Protein AF-A0A820N8J1-F1 (afdb_monomer_lite)

Organism: NCBI:txid433720

Structure (mmCIF, N/CA/C/O backbone):
data_AF-A0A820N8J1-F1
#
_entry.id   AF-A0A820N8J1-F1
#
loop_
_atom_site.group_PDB
_atom_site.id
_atom_site.type_symbol
_atom_site.label_atom_id
_atom_site.label_alt_id
_atom_site.label_comp_id
_atom_site.label_asym_id
_atom_site.label_entity_id
_atom_site.label_seq_id
_atom_site.pdbx_PDB_ins_code
_atom_site.Cartn_x
_atom_site.Cartn_y
_atom_site.Cartn_z
_atom_site.occupancy
_atom_site.B_iso_or_equiv
_atom_site.auth_seq_id
_atom_site.auth_comp_id
_atom_site.auth_asym_id
_atom_site.auth_atom_id
_atom_site.pdbx_PDB_model_num
ATOM 1 N N . LEU A 1 1 ? -14.768 -12.131 23.084 1.00 76.06 1 LEU A N 1
ATOM 2 C CA . LEU A 1 1 ? -14.788 -11.395 21.802 1.00 76.06 1 LEU A CA 1
ATOM 3 C C . LEU A 1 1 ? -15.793 -12.086 20.910 1.00 76.06 1 LEU A C 1
ATOM 5 O O . LEU A 1 1 ? -15.565 -13.239 20.571 1.00 76.06 1 LEU A O 1
ATOM 9 N N . ASP A 1 2 ? -16.885 -11.413 20.562 1.00 88.38 2 ASP A N 1
ATOM 10 C CA . ASP A 1 2 ? -18.020 -12.040 19.866 1.00 88.38 2 ASP A CA 1
ATOM 11 C C . ASP A 1 2 ? -17.979 -11.812 18.348 1.00 88.38 2 ASP A C 1
ATOM 13 O O . ASP A 1 2 ? -18.996 -11.608 17.685 1.00 88.38 2 ASP A O 1
ATOM 17 N N . PHE A 1 3 ? -16.781 -11.863 17.760 1.00 92.81 3 PHE A N 1
ATOM 18 C CA . PHE A 1 3 ? -16.625 -11.745 16.314 1.00 92.81 3 PHE A CA 1
ATOM 19 C C . PHE A 1 3 ? -16.881 -13.085 15.625 1.00 92.81 3 PHE A C 1
ATOM 21 O O . PHE A 1 3 ? -16.198 -14.078 15.878 1.00 92.81 3 PHE A O 1
ATOM 28 N N . ARG A 1 4 ? -17.833 -13.107 14.683 1.00 93.50 4 ARG A N 1
ATOM 29 C CA . ARG A 1 4 ? -18.201 -14.319 13.923 1.00 93.50 4 ARG A CA 1
ATOM 30 C C . ARG A 1 4 ? -17.025 -14.916 13.143 1.00 93.50 4 ARG A C 1
ATOM 32 O O . ARG A 1 4 ? -16.965 -16.135 12.995 1.00 93.50 4 ARG A O 1
ATOM 39 N N . ILE A 1 5 ? -16.089 -14.075 12.693 1.00 91.81 5 ILE A N 1
ATOM 40 C CA . ILE A 1 5 ? -14.907 -14.488 11.924 1.00 91.81 5 ILE A CA 1
ATOM 41 C C . ILE A 1 5 ? -13.987 -15.436 12.709 1.00 91.81 5 ILE A C 1
ATOM 43 O O . ILE A 1 5 ? -13.317 -16.264 12.105 1.00 91.81 5 ILE A O 1
ATOM 47 N N . LEU A 1 6 ? -14.013 -15.405 14.050 1.00 91.81 6 LEU A N 1
ATOM 48 C CA . LEU A 1 6 ? -13.187 -16.276 14.900 1.00 91.81 6 LEU A CA 1
ATOM 49 C C . LEU A 1 6 ? -13.392 -17.769 14.622 1.00 91.81 6 LEU A C 1
ATOM 51 O O . LEU A 1 6 ? -12.467 -18.555 14.802 1.00 91.81 6 LEU A O 1
ATOM 55 N N . ARG A 1 7 ? -14.581 -18.157 14.147 1.00 92.50 7 ARG A N 1
ATOM 56 C CA . ARG A 1 7 ? -14.901 -19.544 13.776 1.00 92.50 7 ARG A CA 1
ATOM 57 C C . ARG A 1 7 ? -14.113 -20.037 12.557 1.00 92.50 7 ARG A C 1
ATOM 59 O O . ARG A 1 7 ? -14.026 -21.240 12.353 1.00 92.50 7 ARG A O 1
ATOM 66 N N . TYR A 1 8 ? -13.552 -19.118 11.772 1.00 92.19 8 TYR A N 1
ATOM 67 C CA . TYR A 1 8 ? -12.846 -19.385 10.518 1.00 92.19 8 TYR A CA 1
ATOM 68 C C . TYR A 1 8 ? -11.356 -19.034 10.576 1.00 92.19 8 TYR A C 1
ATOM 70 O O . TYR A 1 8 ? -10.675 -19.149 9.563 1.00 92.19 8 TYR A O 1
ATOM 78 N N . LEU A 1 9 ? -10.838 -18.597 11.730 1.00 92.56 9 LEU A N 1
ATOM 79 C CA . LEU A 1 9 ? -9.450 -18.159 11.882 1.00 92.56 9 LEU A CA 1
ATOM 80 C C . LEU A 1 9 ? -8.653 -19.152 12.748 1.00 92.56 9 LEU A C 1
ATOM 82 O O . LEU A 1 9 ? -8.697 -19.059 13.981 1.00 92.56 9 LEU A O 1
ATOM 86 N N . PRO A 1 10 ? -7.887 -20.088 12.156 1.00 92.06 10 PRO A N 1
ATOM 87 C CA . PRO A 1 10 ? -7.044 -21.027 12.899 1.00 92.06 10 PRO A CA 1
ATOM 88 C C . PRO A 1 10 ? -5.966 -20.317 13.720 1.00 92.06 10 PRO A C 1
ATOM 90 O O . PRO A 1 10 ? -5.503 -19.241 13.340 1.00 92.06 10 PRO A O 1
ATOM 93 N N . TYR A 1 11 ? -5.560 -20.903 14.850 1.00 90.81 11 TYR A N 1
ATOM 94 C CA . TYR A 1 11 ? -4.403 -20.413 15.615 1.00 90.81 11 TYR A CA 1
ATOM 95 C C . TYR A 1 11 ? -3.133 -20.469 14.754 1.00 90.81 11 TYR A C 1
ATOM 97 O O . TYR A 1 11 ? -3.004 -21.355 13.914 1.00 90.81 11 TYR A O 1
ATOM 105 N N . GLY A 1 12 ? -2.221 -19.507 14.939 1.00 87.44 12 GLY A N 1
ATOM 106 C CA . GLY A 1 12 ? -0.985 -19.406 14.148 1.00 87.44 12 GLY A CA 1
ATOM 107 C C . GLY A 1 12 ? -1.179 -18.992 12.683 1.00 87.44 12 GLY A C 1
ATOM 108 O O . GLY A 1 12 ? -0.223 -19.012 11.920 1.00 87.44 12 GLY A O 1
ATOM 109 N N . SER A 1 13 ? -2.396 -18.625 12.270 1.00 90.56 13 SER A N 1
ATOM 110 C CA . SER A 1 13 ? -2.669 -18.136 10.916 1.00 90.56 13 SER A CA 1
ATOM 111 C C . SER A 1 13 ? -2.424 -16.634 10.809 1.00 90.56 13 SER A C 1
ATOM 113 O O . SER A 1 13 ? -2.986 -15.877 11.602 1.00 90.56 13 SER A O 1
ATOM 115 N N . TYR A 1 14 ? -1.716 -16.200 9.762 1.00 87.31 14 TYR A N 1
ATOM 116 C CA . TYR A 1 14 ? -1.533 -14.783 9.415 1.00 87.31 14 TYR A CA 1
ATOM 117 C C . TYR A 1 14 ? -2.865 -14.015 9.374 1.00 87.31 14 TYR A C 1
ATOM 119 O O . TYR A 1 14 ? -2.995 -12.937 9.947 1.00 87.31 14 TYR A O 1
ATOM 127 N N . ALA A 1 15 ? -3.921 -14.638 8.833 1.00 90.88 15 ALA A N 1
ATOM 128 C CA . ALA A 1 15 ? -5.259 -14.047 8.750 1.00 90.88 15 ALA A CA 1
ATOM 129 C C . ALA A 1 15 ? -5.866 -13.628 10.108 1.00 90.88 15 ALA A C 1
ATOM 131 O O . ALA A 1 15 ? -6.845 -12.880 10.132 1.00 90.88 15 ALA A O 1
ATOM 132 N N . ARG A 1 16 ? -5.322 -14.089 11.248 1.00 92.00 16 ARG A N 1
ATOM 133 C CA . ARG A 1 16 ? -5.795 -13.686 12.582 1.00 92.00 16 ARG A CA 1
ATOM 134 C C . ARG A 1 16 ? -5.567 -12.222 12.909 1.00 92.00 16 ARG A C 1
ATOM 136 O O . ARG A 1 16 ? -6.286 -11.719 13.771 1.00 92.00 16 ARG A O 1
ATOM 143 N N . LYS A 1 17 ? -4.661 -11.534 12.214 1.00 91.19 17 LYS A N 1
ATOM 144 C CA . LYS A 1 17 ? -4.485 -10.081 12.344 1.00 91.19 17 LYS A CA 1
ATOM 145 C C . LYS A 1 17 ? -5.793 -9.303 12.141 1.00 91.19 17 LYS A C 1
ATOM 147 O O . LYS A 1 17 ? -6.023 -8.317 12.833 1.00 91.19 17 LYS A O 1
ATOM 152 N N . ASN A 1 18 ? -6.720 -9.833 11.333 1.00 93.44 18 ASN A N 1
ATOM 153 C CA . ASN A 1 18 ? -8.053 -9.259 11.133 1.00 93.44 18 ASN A CA 1
ATOM 154 C C . ASN A 1 18 ? -8.850 -9.091 12.435 1.00 93.44 18 ASN A C 1
ATOM 156 O O . ASN A 1 18 ? -9.646 -8.165 12.569 1.00 93.44 18 ASN A O 1
ATOM 160 N N . LEU A 1 19 ? -8.620 -9.951 13.434 1.00 93.75 19 LEU A N 1
ATOM 161 C CA . LEU A 1 19 ? -9.202 -9.770 14.763 1.00 93.75 19 LEU A CA 1
ATOM 162 C C . LEU A 1 19 ? -8.697 -8.484 15.432 1.00 93.75 19 LEU A C 1
ATOM 164 O O . LEU A 1 19 ? -9.473 -7.803 16.098 1.00 93.75 19 LEU A O 1
ATOM 168 N N . GLY A 1 20 ? -7.416 -8.163 15.243 1.00 93.25 20 GLY A N 1
ATOM 169 C CA . GLY A 1 20 ? -6.789 -6.933 15.714 1.00 93.25 20 GLY A CA 1
ATOM 170 C C . GLY A 1 20 ? -7.449 -5.693 15.118 1.00 93.25 20 GLY A C 1
ATOM 171 O O . GLY A 1 20 ? -7.802 -4.788 15.871 1.00 93.25 20 GLY A O 1
ATOM 172 N N . TYR A 1 21 ? -7.728 -5.682 13.810 1.00 95.56 21 TYR A N 1
ATOM 173 C CA . TYR A 1 21 ? -8.467 -4.569 13.201 1.00 95.56 21 TYR A CA 1
ATOM 174 C C . TYR A 1 21 ? -9.871 -4.437 13.777 1.00 95.56 21 TYR A C 1
ATOM 176 O O . TYR A 1 21 ? -10.269 -3.348 14.171 1.00 95.56 21 TYR A O 1
ATOM 184 N N . LEU A 1 22 ? -10.621 -5.539 13.873 1.00 95.56 22 LEU A N 1
ATOM 185 C CA . LEU A 1 22 ? -11.989 -5.504 14.395 1.00 95.56 22 LEU A CA 1
ATOM 186 C C . LEU A 1 22 ? -12.035 -4.996 15.840 1.00 95.56 22 LEU A C 1
ATOM 188 O O . LEU A 1 22 ? -12.924 -4.224 16.195 1.00 95.56 22 LEU A O 1
ATOM 192 N N . LEU A 1 23 ? -11.059 -5.391 16.658 1.00 95.62 23 LEU A N 1
ATOM 193 C CA . LEU A 1 23 ? -10.866 -4.867 18.006 1.00 95.62 23 LEU A CA 1
ATOM 194 C C . LEU A 1 23 ? -10.570 -3.366 18.002 1.00 95.62 23 LEU A C 1
ATOM 196 O O . LEU A 1 23 ? -11.224 -2.623 18.729 1.00 95.62 23 LEU A O 1
ATOM 200 N N . ALA A 1 24 ? -9.621 -2.915 17.180 1.00 96.62 24 ALA A N 1
ATOM 201 C CA . ALA A 1 24 ? -9.269 -1.503 17.068 1.00 96.62 24 ALA A CA 1
ATOM 202 C C . ALA A 1 24 ? -10.479 -0.659 16.632 1.00 96.62 24 ALA A C 1
ATOM 204 O O . ALA A 1 24 ? -10.787 0.356 17.257 1.00 96.62 24 ALA A O 1
ATOM 205 N N . ILE A 1 25 ? -11.219 -1.127 15.624 1.00 96.81 25 ILE A N 1
ATOM 206 C CA . ILE A 1 25 ? -12.452 -0.504 15.129 1.00 96.81 25 ILE A CA 1
ATOM 207 C C . ILE A 1 25 ? -13.511 -0.450 16.235 1.00 96.81 25 ILE A C 1
ATOM 209 O O . ILE A 1 25 ? -14.105 0.603 16.456 1.00 96.81 25 ILE A O 1
ATOM 213 N N . GLN A 1 26 ? -13.726 -1.548 16.970 1.00 96.06 26 GLN A N 1
ATOM 214 C CA . GLN A 1 26 ? -14.669 -1.583 18.093 1.00 96.06 26 GLN A CA 1
ATOM 215 C C . GLN A 1 26 ? -14.283 -0.587 19.201 1.00 96.06 26 GLN A C 1
ATOM 217 O O . GLN A 1 26 ? -15.162 -0.006 19.836 1.00 96.06 26 GLN A O 1
ATOM 222 N N . CYS A 1 27 ? -12.986 -0.360 19.411 1.00 97.12 27 CYS A N 1
ATOM 223 C CA . CYS A 1 27 ? -12.459 0.636 20.346 1.00 97.12 27 CYS A CA 1
ATOM 224 C C . CYS A 1 27 ? -12.467 2.076 19.794 1.00 97.12 27 CYS A C 1
ATOM 226 O O . CYS A 1 27 ? -12.003 2.985 20.479 1.00 97.12 27 CYS A O 1
ATOM 228 N N . GLY A 1 28 ? -12.993 2.306 18.587 1.00 98.00 28 GLY A N 1
ATOM 229 C CA . GLY A 1 28 ? -13.143 3.638 17.999 1.00 98.00 28 GLY A CA 1
ATOM 230 C C . GLY A 1 28 ? -11.928 4.146 17.221 1.00 98.00 28 GLY A C 1
ATOM 231 O O . GLY A 1 28 ? -11.836 5.353 16.983 1.00 98.00 28 GLY A O 1
ATOM 232 N N . ALA A 1 29 ? -11.005 3.265 16.812 1.00 98.12 29 ALA A N 1
ATOM 233 C CA . ALA A 1 29 ? -9.855 3.648 15.995 1.00 98.12 29 ALA A CA 1
ATOM 234 C C . ALA A 1 29 ? -10.290 4.452 14.757 1.00 98.12 29 ALA A C 1
ATOM 236 O O . ALA A 1 29 ? -11.244 4.093 14.071 1.00 98.12 29 ALA A O 1
ATOM 237 N N . GLN A 1 30 ? -9.581 5.547 14.484 1.00 97.81 30 GLN A N 1
ATOM 238 C CA . GLN A 1 30 ? -9.769 6.373 13.282 1.00 97.81 30 GLN A CA 1
ATOM 239 C C . GLN A 1 30 ? -8.657 6.159 12.252 1.00 97.81 30 GLN A C 1
ATOM 241 O O . GLN A 1 30 ? -8.794 6.534 11.090 1.00 97.81 30 GLN A O 1
ATOM 246 N N . ILE A 1 31 ? -7.549 5.574 12.702 1.00 97.00 31 ILE A N 1
ATOM 247 C CA . ILE A 1 31 ? -6.370 5.252 11.914 1.00 97.00 31 ILE A CA 1
ATOM 248 C C . ILE A 1 31 ? -5.868 3.904 12.425 1.00 97.00 31 ILE A C 1
ATOM 250 O O . ILE A 1 31 ? -5.828 3.679 13.637 1.00 97.00 31 ILE A O 1
ATOM 254 N N . ILE A 1 32 ? -5.508 3.017 11.507 1.00 96.50 32 ILE A N 1
ATOM 255 C CA . ILE A 1 32 ? -4.803 1.771 11.795 1.00 96.50 32 ILE A CA 1
ATOM 256 C C . ILE A 1 32 ? -3.489 1.829 11.032 1.00 96.50 32 ILE A C 1
ATOM 258 O O . ILE A 1 32 ? -3.487 2.006 9.817 1.00 96.50 32 ILE A O 1
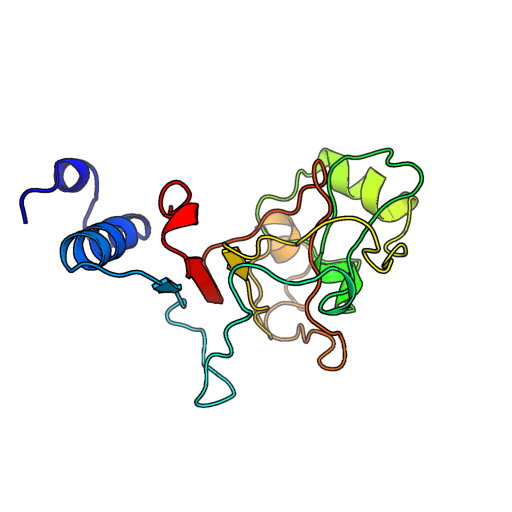ATOM 262 N N . PHE A 1 33 ? -2.384 1.702 11.756 1.00 94.12 33 PHE A N 1
ATOM 263 C CA . PHE A 1 33 ? -1.077 1.443 11.174 1.00 94.12 33 PHE A CA 1
ATOM 264 C C . PHE A 1 33 ? -0.731 -0.021 11.404 1.00 94.12 33 PHE A C 1
ATOM 266 O O . PHE A 1 33 ? -0.880 -0.525 12.520 1.00 94.12 33 PHE A O 1
ATOM 273 N N . GLU A 1 34 ? -0.272 -0.683 10.353 1.00 91.69 34 GLU A N 1
ATOM 274 C CA . GLU A 1 34 ? 0.186 -2.059 10.403 1.00 91.69 34 GLU A CA 1
ATOM 275 C C . GLU A 1 34 ? 1.639 -2.165 9.966 1.00 91.69 34 GLU A C 1
ATOM 277 O O . GLU A 1 34 ? 2.063 -1.576 8.972 1.00 91.69 34 GLU A O 1
ATOM 282 N N . SER A 1 35 ? 2.378 -2.965 10.725 1.00 87.94 35 SER A N 1
ATOM 283 C CA . SER A 1 35 ? 3.750 -3.361 10.457 1.00 87.94 35 SER A CA 1
ATOM 284 C C . SER A 1 35 ? 3.840 -4.876 10.573 1.00 87.94 35 SER A C 1
ATOM 286 O O . SER A 1 35 ? 3.091 -5.472 11.353 1.00 87.94 35 SER A O 1
ATOM 288 N N . ASP A 1 36 ? 4.756 -5.479 9.822 1.00 82.25 36 ASP A N 1
ATOM 289 C CA . ASP A 1 36 ? 5.126 -6.882 10.010 1.00 82.25 36 ASP A CA 1
ATOM 290 C C . ASP A 1 36 ? 6.144 -7.022 11.154 1.00 82.25 36 ASP A C 1
ATOM 292 O O . ASP A 1 36 ? 6.680 -6.016 11.641 1.00 82.25 36 ASP A O 1
ATOM 296 N N . ASP A 1 37 ? 6.369 -8.249 11.624 1.00 75.19 37 ASP A N 1
ATOM 297 C CA . ASP A 1 37 ? 7.209 -8.536 12.797 1.00 75.19 37 ASP A CA 1
ATOM 298 C C . ASP A 1 37 ? 8.721 -8.395 12.545 1.00 75.19 37 ASP A C 1
ATOM 300 O O . ASP A 1 37 ? 9.491 -8.228 13.496 1.00 75.19 37 ASP A O 1
ATOM 304 N N . ASP A 1 38 ? 9.136 -8.393 11.279 1.00 79.38 38 ASP A N 1
ATOM 305 C CA . ASP A 1 38 ? 10.513 -8.193 10.824 1.00 79.38 38 ASP A CA 1
ATOM 306 C C . ASP A 1 38 ? 10.801 -6.768 10.318 1.00 79.38 38 ASP A C 1
ATOM 308 O O . ASP A 1 38 ? 11.957 -6.419 10.049 1.00 79.38 38 ASP A O 1
ATOM 312 N N . ASN A 1 39 ? 9.786 -5.901 10.257 1.00 82.12 39 ASN A N 1
ATOM 313 C CA . ASN A 1 39 ? 9.980 -4.489 9.959 1.00 82.12 39 ASN A CA 1
ATOM 314 C C . ASN A 1 39 ? 10.441 -3.724 11.198 1.00 82.12 39 ASN A C 1
ATOM 316 O O . ASN A 1 39 ? 9.803 -3.723 12.251 1.00 82.12 39 ASN A O 1
ATOM 320 N N . LEU A 1 40 ? 11.523 -2.972 11.030 1.00 84.19 40 LEU A N 1
ATOM 321 C CA . LEU A 1 40 ? 11.976 -1.991 12.004 1.00 84.19 40 LEU A CA 1
ATOM 322 C C . LEU A 1 40 ? 11.763 -0.599 11.429 1.00 84.19 40 LEU A C 1
ATOM 324 O O . LEU A 1 40 ? 12.180 -0.315 10.304 1.00 84.19 40 LEU A O 1
ATOM 328 N N . LEU A 1 41 ? 11.131 0.275 12.212 1.00 84.62 41 LEU A N 1
ATOM 329 C CA . LEU A 1 41 ? 11.092 1.687 11.870 1.00 84.62 41 LEU A CA 1
ATOM 330 C C . LEU A 1 41 ? 12.513 2.241 11.954 1.00 84.62 41 LEU A C 1
ATOM 332 O O . LEU A 1 41 ? 13.212 2.064 12.952 1.00 84.62 41 LEU A O 1
ATOM 336 N N . GLU A 1 42 ? 12.938 2.921 10.900 1.00 80.25 42 GLU A N 1
ATOM 337 C CA . GLU A 1 42 ? 14.233 3.593 10.896 1.00 80.25 42 GLU A CA 1
ATOM 338 C C . GLU A 1 42 ? 14.229 4.851 11.777 1.00 80.25 42 GLU A C 1
ATOM 340 O O . GLU A 1 42 ? 15.249 5.232 12.351 1.00 80.25 42 GLU A O 1
ATOM 345 N N . THR A 1 43 ? 13.062 5.477 11.909 1.00 81.56 43 THR A N 1
ATOM 346 C CA . THR A 1 43 ? 12.804 6.635 12.763 1.00 81.56 43 THR A CA 1
ATOM 347 C C . THR A 1 43 ? 11.806 6.261 13.857 1.00 81.56 43 THR A C 1
ATOM 349 O O . THR A 1 43 ? 11.036 5.318 13.722 1.00 81.56 43 THR A O 1
ATOM 352 N N . ASN A 1 44 ? 11.755 7.027 14.948 1.00 81.31 44 ASN A N 1
ATOM 353 C CA . ASN A 1 44 ? 10.745 6.815 15.997 1.00 81.31 44 ASN A CA 1
ATOM 354 C C . ASN A 1 44 ? 9.369 7.415 15.647 1.00 81.31 44 ASN A C 1
ATOM 356 O O . ASN A 1 44 ? 8.482 7.440 16.497 1.00 81.31 44 ASN A O 1
ATOM 360 N N . ASP A 1 45 ? 9.198 7.897 14.414 1.00 83.00 45 ASP A N 1
ATOM 361 C CA . ASP A 1 45 ? 8.027 8.643 13.973 1.00 83.00 45 ASP A CA 1
ATOM 362 C C . ASP A 1 45 ? 7.422 8.003 12.727 1.00 83.00 45 ASP A C 1
ATOM 364 O O . ASP A 1 45 ? 8.117 7.751 11.741 1.00 83.00 45 ASP A O 1
ATOM 368 N N . ILE A 1 46 ? 6.105 7.814 12.756 1.00 84.94 46 ILE A N 1
ATOM 369 C CA . ILE A 1 46 ? 5.310 7.488 11.575 1.00 84.94 46 ILE A CA 1
ATOM 370 C C . ILE A 1 46 ? 4.748 8.806 11.065 1.00 84.94 46 ILE A C 1
ATOM 372 O O . ILE A 1 46 ? 3.871 9.409 11.689 1.00 84.94 46 ILE A O 1
ATOM 376 N N . TYR A 1 47 ? 5.272 9.275 9.937 1.00 86.75 47 TYR A N 1
ATOM 377 C CA . TYR A 1 47 ? 4.692 10.429 9.270 1.00 86.75 47 TYR A CA 1
ATOM 378 C C . TYR A 1 47 ? 3.295 10.061 8.743 1.00 86.75 47 TYR A C 1
ATOM 380 O O . TYR A 1 47 ? 3.026 8.918 8.381 1.0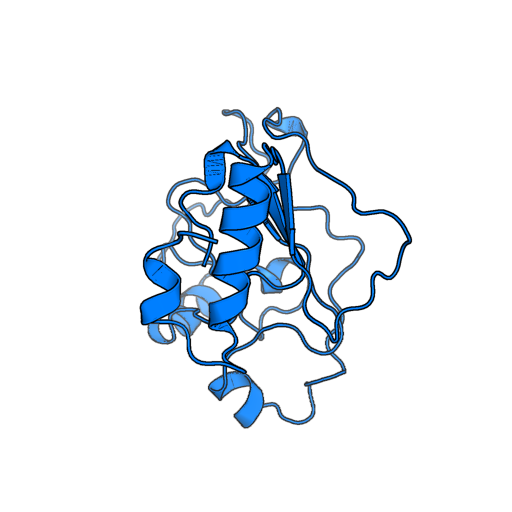0 86.75 47 TYR A O 1
ATOM 388 N N . LEU A 1 48 ? 2.364 11.005 8.732 1.00 91.94 48 LEU A N 1
ATOM 389 C CA . LEU A 1 48 ? 1.011 10.777 8.231 1.00 91.94 48 LEU A CA 1
ATOM 390 C C . LEU A 1 48 ? 0.680 11.904 7.267 1.00 91.94 48 LEU A C 1
ATOM 392 O O . LEU A 1 48 ? 0.634 13.070 7.670 1.00 91.94 48 LEU A O 1
ATOM 396 N N . LEU A 1 49 ? 0.433 11.572 6.000 1.00 92.12 49 LEU A N 1
ATOM 397 C CA . LEU A 1 49 ? -0.090 12.565 5.069 1.00 92.12 49 LEU A CA 1
ATOM 398 C C . LEU A 1 49 ? -1.536 12.908 5.460 1.00 92.12 49 LEU A C 1
ATOM 400 O O . LEU A 1 49 ? -2.284 12.021 5.882 1.00 92.12 49 LEU A O 1
ATOM 404 N N . PRO A 1 50 ? -1.977 14.167 5.294 1.00 93.06 50 PRO A N 1
ATOM 405 C CA . PRO A 1 50 ? -3.377 14.524 5.476 1.00 93.06 50 PRO A CA 1
ATOM 406 C C . PRO A 1 50 ? -4.303 13.645 4.628 1.00 93.06 50 PRO A C 1
ATOM 408 O O . PRO A 1 50 ? -4.022 13.367 3.466 1.00 93.06 50 PRO A O 1
ATOM 411 N N . LYS A 1 51 ? -5.462 13.266 5.179 1.00 93.19 51 LYS A N 1
ATOM 412 C CA . LYS A 1 51 ? -6.440 12.420 4.472 1.00 93.19 51 LYS A CA 1
ATOM 413 C C . LYS A 1 51 ? -6.954 13.019 3.155 1.00 93.19 51 LYS A C 1
ATOM 415 O O . LYS A 1 51 ? -7.352 12.281 2.259 1.00 93.19 51 LYS A O 1
ATOM 420 N N . VAL A 1 52 ? -6.966 14.350 3.055 1.00 93.31 52 VAL A N 1
ATOM 421 C CA . VAL A 1 52 ? -7.280 15.100 1.836 1.00 93.31 52 VAL A CA 1
ATOM 422 C C . VAL A 1 52 ? -6.142 16.078 1.590 1.00 93.31 52 VAL A C 1
ATOM 424 O O . VAL A 1 52 ? -5.869 16.930 2.436 1.00 93.31 52 VAL A O 1
ATOM 427 N N . LEU A 1 53 ? -5.504 15.955 0.432 1.00 90.50 53 LEU A N 1
ATOM 428 C CA . LEU A 1 53 ? -4.430 16.828 -0.017 1.00 90.50 53 LEU A CA 1
ATOM 429 C C . LEU A 1 53 ? -4.889 17.693 -1.189 1.00 90.50 53 LEU A C 1
ATOM 431 O O . LEU A 1 53 ? -5.655 17.253 -2.050 1.00 90.50 53 LEU A O 1
ATOM 435 N N . GLN A 1 54 ? -4.398 18.925 -1.223 1.00 88.12 54 GLN A N 1
ATOM 436 C CA . GLN A 1 54 ? -4.522 19.828 -2.359 1.00 88.12 54 GLN A CA 1
ATOM 437 C C . GLN A 1 54 ? -3.645 19.343 -3.526 1.00 88.12 54 GLN A C 1
ATOM 439 O O . GLN A 1 54 ? -2.637 18.670 -3.279 1.00 88.12 54 GLN A O 1
ATOM 444 N N . PRO A 1 55 ? -4.010 19.663 -4.781 1.00 77.56 55 PRO A N 1
ATOM 445 C CA . PRO A 1 55 ? -3.310 19.177 -5.973 1.00 77.56 55 PRO A CA 1
ATOM 446 C C . PRO A 1 55 ? -1.787 19.401 -5.939 1.00 77.56 55 PRO A C 1
ATOM 448 O O . PRO A 1 55 ? -1.018 18.531 -6.338 1.00 77.56 55 PRO A O 1
ATOM 451 N N . GLU A 1 56 ? -1.337 20.524 -5.382 1.00 79.38 56 GLU A N 1
ATOM 452 C CA . GLU A 1 56 ? 0.072 20.930 -5.363 1.00 79.38 56 GLU A CA 1
ATOM 453 C C . GLU A 1 56 ? 0.900 20.236 -4.268 1.00 79.38 56 GLU A C 1
ATOM 455 O O . GLU A 1 56 ? 2.120 20.385 -4.235 1.00 79.38 56 GLU A O 1
ATOM 460 N N . GLN A 1 57 ? 0.260 19.500 -3.351 1.00 83.69 57 GLN A N 1
ATOM 461 C CA . GLN A 1 57 ? 0.934 18.900 -2.194 1.00 83.69 57 GLN A CA 1
ATOM 462 C C . GLN A 1 57 ? 1.585 17.547 -2.494 1.00 83.69 57 GLN A C 1
ATOM 464 O O . GLN A 1 57 ? 2.450 17.127 -1.728 1.00 83.69 57 GLN A O 1
ATOM 469 N N . LEU A 1 58 ? 1.183 16.861 -3.570 1.00 83.38 58 LEU A N 1
ATOM 470 C CA . LEU A 1 58 ? 1.753 15.568 -3.954 1.00 83.38 58 LEU A CA 1
ATOM 471 C C . LEU A 1 58 ? 1.889 15.425 -5.471 1.00 83.38 58 LEU A C 1
ATOM 473 O O . LEU A 1 58 ? 0.928 15.684 -6.201 1.00 83.38 58 LEU A O 1
ATOM 477 N N . PRO A 1 59 ? 3.036 14.929 -5.964 1.00 79.38 59 PRO A N 1
ATOM 478 C CA . PRO A 1 59 ? 3.131 14.465 -7.336 1.00 79.38 59 PRO A CA 1
ATOM 479 C C . PRO A 1 59 ? 2.263 13.215 -7.548 1.00 79.38 59 PRO A C 1
ATOM 481 O O . PRO A 1 59 ? 2.040 12.407 -6.643 1.00 79.38 59 PRO A O 1
ATOM 484 N N . TRP A 1 60 ? 1.771 13.061 -8.771 1.00 73.31 60 TRP A N 1
ATOM 485 C CA . TRP A 1 60 ? 1.020 11.903 -9.245 1.00 73.31 60 TRP A CA 1
ATOM 486 C C . TRP A 1 60 ? 1.862 11.105 -10.225 1.00 73.31 60 TRP A C 1
ATOM 488 O O . TRP A 1 60 ? 2.693 11.681 -10.923 1.00 73.31 60 TRP A O 1
ATOM 498 N N . ILE A 1 61 ? 1.603 9.808 -10.364 1.00 69.69 61 ILE A N 1
ATOM 499 C CA . ILE A 1 61 ? 1.926 9.130 -11.623 1.00 69.69 61 ILE A CA 1
ATOM 500 C C . ILE A 1 61 ? 0.669 9.111 -12.481 1.00 69.69 61 ILE A C 1
ATOM 502 O O . ILE A 1 61 ? -0.352 8.559 -12.080 1.00 69.69 61 ILE A O 1
ATOM 506 N N . ALA A 1 62 ? 0.767 9.742 -13.650 1.00 58.97 62 ALA A N 1
ATOM 507 C CA . ALA A 1 62 ? -0.326 9.906 -14.596 1.00 58.97 62 ALA A CA 1
ATOM 508 C C . ALA A 1 62 ? 0.173 9.642 -16.014 1.00 58.97 62 ALA A C 1
ATOM 510 O O . ALA A 1 62 ? 1.078 10.317 -16.520 1.00 58.97 62 ALA A O 1
ATOM 511 N N . PHE A 1 63 ? -0.413 8.660 -16.679 1.00 59.72 63 PHE A N 1
ATOM 512 C CA . PHE A 1 63 ? 0.027 8.216 -17.996 1.00 59.72 63 PHE A CA 1
ATOM 513 C C . PHE A 1 63 ? -0.743 8.944 -19.096 1.00 59.72 63 PHE A C 1
ATOM 515 O O . PHE A 1 63 ? -1.959 9.082 -19.048 1.00 59.72 63 PHE A O 1
ATOM 522 N N . HIS A 1 64 ? -0.043 9.385 -20.145 1.00 51.25 64 HIS A N 1
ATOM 523 C CA . HIS A 1 64 ? -0.702 10.082 -21.256 1.00 51.25 64 HIS A CA 1
ATOM 524 C C . HIS A 1 64 ? -1.508 9.128 -22.157 1.00 51.25 64 HIS A C 1
ATOM 526 O O . HIS A 1 64 ? -2.520 9.527 -22.730 1.00 51.25 64 HIS A O 1
ATOM 532 N N . ARG A 1 65 ? -1.047 7.876 -22.298 1.00 57.19 65 ARG A N 1
ATOM 533 C CA . ARG A 1 65 ? -1.715 6.778 -23.012 1.00 57.19 65 ARG A CA 1
ATOM 534 C C . ARG A 1 65 ? -1.282 5.458 -22.382 1.00 57.19 65 ARG A C 1
ATOM 536 O O . ARG A 1 65 ? -0.172 5.008 -22.636 1.00 57.19 65 ARG A O 1
ATOM 543 N N . GLN A 1 66 ? -2.135 4.872 -21.557 1.00 60.28 66 GLN A N 1
ATOM 544 C CA . GLN A 1 66 ? -1.876 3.565 -20.959 1.00 60.28 66 GLN A CA 1
ATOM 545 C C . GLN A 1 66 ? -2.200 2.448 -21.949 1.00 60.28 66 GLN A C 1
ATOM 547 O O . GLN A 1 66 ? -3.300 2.434 -22.503 1.00 60.28 66 GLN A O 1
ATOM 552 N N . ARG A 1 67 ? -1.287 1.488 -22.143 1.00 70.12 67 ARG A N 1
ATOM 553 C CA . ARG A 1 67 ? -1.666 0.156 -22.650 1.00 70.12 67 ARG A CA 1
ATOM 554 C C . ARG A 1 67 ? -2.200 -0.742 -21.537 1.00 70.12 67 ARG A C 1
ATOM 556 O O . ARG A 1 67 ? -2.991 -1.636 -21.817 1.00 70.12 67 ARG A O 1
ATOM 563 N N . SER A 1 68 ? -1.787 -0.471 -20.298 1.00 80.19 68 SER A N 1
ATOM 564 C CA . SER A 1 68 ? -2.199 -1.182 -19.091 1.00 80.19 68 SER A CA 1
ATOM 565 C C . SER A 1 68 ? -2.713 -0.210 -18.032 1.00 80.19 68 SER A C 1
ATOM 567 O O . SER A 1 68 ? -2.061 0.808 -17.793 1.00 80.19 68 SER A O 1
ATOM 569 N N . PRO A 1 69 ? -3.825 -0.520 -17.342 1.00 82.81 69 PRO A N 1
ATOM 570 C CA . PRO A 1 69 ? -4.247 0.262 -16.188 1.00 82.81 69 PRO A CA 1
ATOM 571 C C . PRO A 1 69 ? -3.359 -0.011 -14.959 1.00 82.81 69 PRO A C 1
ATOM 573 O O . PRO A 1 69 ? -3.543 0.621 -13.921 1.00 82.81 69 PRO A O 1
ATOM 576 N N . PHE A 1 70 ? -2.415 -0.958 -15.039 1.00 86.44 70 PHE A N 1
ATOM 577 C CA . PHE A 1 70 ? -1.509 -1.291 -13.949 1.00 86.44 70 PHE A CA 1
ATOM 578 C C . PHE A 1 70 ? -0.195 -0.517 -14.023 1.00 86.44 70 PHE A C 1
ATOM 580 O O . PHE A 1 70 ? 0.374 -0.292 -15.088 1.00 86.44 70 PHE A O 1
ATOM 587 N N . ILE A 1 71 ? 0.325 -0.179 -12.848 1.00 85.00 71 ILE A N 1
ATOM 588 C CA . ILE A 1 71 ? 1.632 0.431 -12.651 1.00 85.00 71 ILE A CA 1
ATOM 589 C C . ILE A 1 71 ? 2.386 -0.311 -11.562 1.00 85.00 71 ILE A C 1
ATOM 591 O O . ILE A 1 71 ? 1.893 -0.473 -10.450 1.00 85.00 71 ILE A O 1
ATOM 595 N N . ASN A 1 72 ? 3.623 -0.699 -11.847 1.00 87.44 72 ASN A N 1
ATOM 596 C CA . ASN A 1 72 ? 4.549 -1.083 -10.792 1.00 87.44 72 ASN A CA 1
ATOM 597 C C . ASN A 1 72 ? 5.204 0.172 -10.187 1.00 87.44 72 ASN A C 1
ATOM 599 O O . ASN A 1 72 ? 6.107 0.796 -10.745 1.00 87.44 72 ASN A O 1
ATOM 603 N N . ILE A 1 73 ? 4.708 0.537 -9.010 1.00 88.06 73 ILE A N 1
ATOM 604 C CA . ILE A 1 73 ? 5.105 1.749 -8.303 1.00 88.06 73 ILE A CA 1
ATOM 605 C C . ILE A 1 73 ? 6.587 1.751 -7.888 1.00 88.06 73 ILE A C 1
ATOM 607 O O . ILE A 1 73 ? 7.189 2.818 -7.808 1.00 88.06 73 ILE A O 1
ATOM 611 N N . TYR A 1 74 ? 7.215 0.583 -7.699 1.00 89.94 74 TYR A N 1
ATOM 612 C CA . TYR A 1 74 ? 8.621 0.477 -7.281 1.00 89.94 74 TYR A CA 1
ATOM 613 C C . TYR A 1 74 ? 9.598 1.065 -8.304 1.00 89.94 74 TYR A C 1
ATOM 615 O O . TYR A 1 74 ? 10.665 1.551 -7.919 1.00 89.94 74 TYR A O 1
ATOM 623 N N . GLY A 1 75 ? 9.223 1.110 -9.588 1.00 87.44 75 GLY A N 1
ATOM 624 C CA . GLY A 1 75 ? 10.013 1.772 -10.625 1.00 87.44 75 GLY A CA 1
ATOM 625 C C . GLY A 1 75 ? 10.262 3.252 -10.343 1.00 87.44 75 GLY A C 1
ATOM 626 O O . GLY A 1 75 ? 11.368 3.737 -10.573 1.00 87.44 75 GLY A O 1
ATOM 627 N N . SER A 1 76 ? 9.282 3.949 -9.766 1.00 86.06 76 SER A N 1
ATOM 628 C CA . SER A 1 76 ? 9.418 5.361 -9.390 1.00 86.06 76 SER A CA 1
ATOM 629 C C . SER A 1 76 ? 10.314 5.586 -8.175 1.00 86.06 76 SER A C 1
ATOM 631 O O . SER A 1 76 ? 10.721 6.713 -7.943 1.00 86.06 76 SER A O 1
ATOM 633 N N . PHE A 1 77 ? 10.663 4.524 -7.448 1.00 89.62 77 PHE A N 1
ATOM 634 C CA . PHE A 1 77 ? 11.564 4.545 -6.294 1.00 89.62 77 PHE A CA 1
ATOM 635 C C . PHE A 1 77 ? 12.894 3.827 -6.592 1.00 89.62 77 PHE A C 1
ATOM 637 O O . PHE A 1 77 ? 13.531 3.267 -5.697 1.00 89.62 77 PHE A O 1
ATOM 644 N N . GLY A 1 78 ? 13.305 3.803 -7.865 1.00 89.69 78 GLY A N 1
ATOM 645 C CA . GLY A 1 78 ? 14.609 3.297 -8.304 1.00 89.69 78 GLY A CA 1
ATOM 646 C C . GLY A 1 78 ? 14.669 1.803 -8.640 1.00 89.69 78 GLY A C 1
ATOM 647 O O . GLY A 1 78 ? 15.734 1.319 -9.020 1.00 89.69 78 GLY A O 1
ATOM 648 N N . HIS A 1 79 ? 13.551 1.069 -8.559 1.00 89.69 79 HIS A N 1
ATOM 649 C CA . HIS A 1 79 ? 13.508 -0.388 -8.772 1.00 89.69 79 HIS A CA 1
ATOM 650 C C . HIS A 1 79 ? 12.540 -0.810 -9.888 1.00 89.69 79 HIS A C 1
ATOM 652 O O . HIS A 1 79 ? 11.540 -1.475 -9.629 1.00 89.69 79 HIS A O 1
ATOM 658 N N . PRO A 1 80 ? 12.832 -0.482 -11.161 1.00 84.88 80 PRO A N 1
ATOM 659 C CA . PRO A 1 80 ? 11.948 -0.788 -12.294 1.00 84.88 80 PRO A CA 1
ATOM 660 C C . PRO A 1 80 ? 11.793 -2.285 -12.594 1.00 84.88 80 PRO A C 1
ATOM 662 O O . PRO A 1 80 ? 10.839 -2.690 -13.251 1.00 84.88 80 PRO A O 1
ATOM 665 N N . ASN A 1 81 ? 12.729 -3.111 -12.124 1.00 84.44 81 ASN A N 1
ATOM 666 C CA . ASN A 1 81 ? 12.763 -4.552 -12.397 1.00 84.44 81 ASN A CA 1
ATOM 667 C C . ASN A 1 81 ? 12.153 -5.395 -11.266 1.00 84.44 81 ASN A C 1
ATOM 669 O O . ASN A 1 81 ? 12.220 -6.621 -11.312 1.00 84.44 81 ASN A O 1
ATOM 673 N N . ILE A 1 82 ? 11.602 -4.744 -10.243 1.00 88.50 82 ILE A N 1
ATOM 674 C CA . ILE A 1 82 ? 10.992 -5.364 -9.066 1.00 88.50 82 ILE A CA 1
ATOM 675 C C . ILE A 1 82 ? 9.557 -4.868 -8.994 1.00 88.50 82 ILE A C 1
ATOM 677 O O . ILE A 1 82 ? 9.333 -3.692 -9.253 1.00 88.50 82 ILE A O 1
ATOM 681 N N . TRP A 1 83 ? 8.602 -5.724 -8.638 1.00 90.25 83 TRP A N 1
ATOM 682 C CA . TRP A 1 83 ? 7.187 -5.360 -8.552 1.00 90.25 83 TRP A CA 1
ATOM 683 C C . TRP A 1 83 ? 6.553 -5.831 -7.239 1.00 90.25 83 TRP A C 1
ATOM 685 O O . TRP A 1 83 ? 6.995 -6.836 -6.673 1.00 90.25 83 TRP A O 1
ATOM 695 N N . PRO A 1 84 ? 5.517 -5.127 -6.747 1.00 91.56 84 PRO A N 1
ATOM 696 C CA . PRO A 1 84 ? 4.827 -5.509 -5.520 1.00 91.56 84 PRO A CA 1
ATOM 697 C C . PRO A 1 84 ? 4.123 -6.863 -5.671 1.00 91.56 84 PRO A C 1
ATOM 699 O O . PRO A 1 84 ? 3.638 -7.222 -6.749 1.00 91.56 84 PRO A O 1
ATOM 702 N N . ARG A 1 85 ? 4.027 -7.626 -4.577 1.00 92.50 85 ARG A N 1
ATOM 703 C CA . ARG A 1 85 ? 3.277 -8.889 -4.549 1.00 92.50 85 ARG A CA 1
ATOM 704 C C . ARG A 1 85 ? 1.840 -8.670 -5.037 1.00 92.50 85 ARG A C 1
ATOM 706 O O . ARG A 1 85 ? 1.161 -7.734 -4.630 1.00 92.50 85 ARG A O 1
ATOM 713 N N . GLY A 1 86 ? 1.369 -9.573 -5.897 1.00 91.25 86 GLY A N 1
ATOM 714 C CA . GLY A 1 86 ? 0.029 -9.496 -6.486 1.00 91.25 86 GLY A CA 1
ATOM 715 C C . GLY A 1 86 ? -0.041 -8.680 -7.778 1.00 91.25 86 GLY A C 1
ATOM 716 O O . GLY A 1 86 ? -1.132 -8.508 -8.317 1.00 91.25 86 GLY A O 1
ATOM 717 N N . PHE A 1 87 ? 1.097 -8.205 -8.299 1.00 91.25 87 PHE A N 1
ATOM 718 C CA . PHE A 1 87 ? 1.144 -7.585 -9.620 1.00 91.25 87 PHE A CA 1
ATOM 719 C C . PHE A 1 87 ? 0.705 -8.580 -10.704 1.00 91.25 87 PHE A C 1
ATOM 721 O O . PHE A 1 87 ? 1.194 -9.714 -10.707 1.00 91.25 87 PHE A O 1
ATOM 728 N N . PRO A 1 88 ? -0.199 -8.206 -11.630 1.00 90.38 88 PRO A N 1
ATOM 729 C CA . PRO A 1 88 ? -0.620 -9.123 -12.680 1.00 90.38 88 PRO A CA 1
ATOM 730 C C . PRO A 1 88 ? 0.555 -9.462 -13.598 1.00 90.38 88 PRO A C 1
ATOM 732 O O . PRO A 1 88 ? 1.129 -8.590 -14.249 1.00 90.38 88 PRO A O 1
ATOM 735 N N . ILE A 1 89 ? 0.911 -10.744 -13.663 1.00 86.38 89 ILE A N 1
ATOM 736 C CA . ILE A 1 89 ? 2.106 -11.192 -14.387 1.00 86.38 89 ILE A CA 1
ATOM 737 C C . ILE A 1 89 ? 2.042 -10.888 -15.889 1.00 86.38 89 ILE A C 1
ATOM 739 O O . ILE A 1 89 ? 3.054 -10.534 -16.493 1.00 86.38 89 ILE A O 1
ATOM 743 N N . ASP A 1 90 ? 0.841 -10.953 -16.468 1.00 87.00 90 ASP A N 1
ATOM 744 C CA . ASP A 1 90 ? 0.593 -10.644 -17.878 1.00 87.00 90 ASP A CA 1
ATOM 745 C C . ASP A 1 90 ? 0.782 -9.149 -18.186 1.00 87.00 90 ASP A C 1
ATOM 747 O O . ASP A 1 90 ? 1.069 -8.780 -19.324 1.00 87.00 90 ASP A O 1
ATOM 751 N N . GLU A 1 91 ? 0.702 -8.290 -17.165 1.00 85.25 91 GLU A N 1
ATOM 752 C CA . GLU A 1 91 ? 0.871 -6.842 -17.293 1.00 85.25 91 GLU A CA 1
ATOM 753 C C . GLU A 1 91 ? 2.328 -6.401 -17.142 1.00 85.25 91 GLU A C 1
ATOM 755 O O . GLU A 1 91 ? 2.680 -5.321 -17.610 1.00 85.25 91 GLU A O 1
ATOM 760 N N . ILE A 1 92 ? 3.209 -7.229 -16.561 1.00 79.81 92 ILE A N 1
ATOM 761 C CA . ILE A 1 92 ? 4.627 -6.878 -16.342 1.00 79.81 92 ILE A CA 1
ATOM 762 C C . ILE A 1 92 ? 5.284 -6.414 -17.645 1.00 79.81 92 ILE A C 1
ATOM 764 O O . ILE A 1 92 ? 5.971 -5.395 -17.662 1.00 79.81 92 ILE A O 1
ATOM 768 N N . ARG A 1 93 ? 5.027 -7.125 -18.752 1.00 77.38 93 ARG A N 1
ATOM 769 C CA . ARG A 1 93 ? 5.573 -6.773 -20.072 1.00 77.38 93 ARG A CA 1
ATOM 770 C C . ARG A 1 93 ? 5.076 -5.410 -20.547 1.00 77.38 93 ARG A C 1
ATOM 772 O O . ARG A 1 93 ? 5.885 -4.589 -20.973 1.00 77.38 93 ARG A O 1
ATOM 779 N N . ASN A 1 94 ? 3.774 -5.155 -20.404 1.00 73.94 94 ASN A N 1
ATOM 780 C CA . ASN A 1 94 ? 3.152 -3.898 -20.817 1.00 73.94 94 ASN A CA 1
ATOM 781 C C . ASN A 1 94 ? 3.768 -2.714 -20.064 1.00 73.94 94 ASN A C 1
ATOM 783 O O . ASN A 1 94 ? 4.128 -1.711 -20.676 1.00 73.94 94 ASN A O 1
ATOM 787 N N . VAL A 1 95 ? 3.968 -2.858 -18.750 1.00 71.69 95 VAL A N 1
ATOM 788 C CA . VAL A 1 95 ? 4.526 -1.774 -17.933 1.00 71.69 95 VAL A CA 1
ATOM 789 C C . VAL A 1 95 ? 6.016 -1.539 -18.218 1.00 71.69 95 VAL A C 1
ATOM 791 O O . VAL A 1 95 ? 6.461 -0.392 -18.249 1.00 71.69 95 VAL A O 1
ATOM 794 N N . THR A 1 96 ? 6.796 -2.590 -18.497 1.00 63.38 96 THR A N 1
ATOM 795 C CA . THR A 1 96 ? 8.221 -2.433 -18.850 1.00 63.38 96 THR A CA 1
ATOM 796 C C . THR A 1 96 ? 8.453 -1.733 -20.193 1.00 63.38 96 THR A C 1
ATOM 798 O O . THR A 1 96 ? 9.452 -1.031 -20.337 1.00 63.38 96 THR A O 1
ATOM 801 N N . GLU A 1 97 ? 7.551 -1.902 -21.165 1.00 59.25 97 GLU A N 1
ATOM 802 C CA . GLU A 1 97 ? 7.686 -1.326 -22.512 1.00 59.25 97 GLU A CA 1
ATOM 803 C C . GLU A 1 97 ? 7.240 0.142 -22.592 1.00 59.25 97 GLU A C 1
ATOM 805 O O . GLU A 1 97 ? 7.846 0.922 -23.328 1.00 59.25 97 GLU A O 1
ATOM 810 N N . ASP A 1 98 ? 6.219 0.537 -21.823 1.00 59.88 98 ASP A N 1
ATOM 811 C CA . ASP A 1 98 ? 5.692 1.912 -21.819 1.00 59.88 98 ASP A CA 1
ATOM 812 C C . ASP A 1 98 ? 6.572 2.892 -21.005 1.00 59.88 98 ASP A C 1
ATOM 814 O O . ASP A 1 98 ? 6.466 4.112 -21.158 1.00 59.88 98 ASP A O 1
ATOM 818 N N . GLY A 1 99 ? 7.496 2.366 -20.192 1.00 53.91 99 GLY A N 1
ATOM 819 C CA . GLY A 1 99 ? 8.428 3.133 -19.367 1.00 53.91 99 GLY A CA 1
ATOM 820 C C . GLY A 1 99 ? 7.801 3.703 -18.085 1.00 53.91 99 GLY A C 1
ATOM 821 O O . GLY A 1 99 ? 6.649 4.111 -18.035 1.00 53.91 99 GLY A O 1
ATOM 822 N N . TRP A 1 100 ? 8.606 3.798 -17.023 1.00 60.53 100 TRP A N 1
ATOM 823 C CA . TRP A 1 100 ? 8.204 4.238 -15.669 1.00 60.53 100 TRP A CA 1
ATOM 824 C C . TRP A 1 100 ? 7.996 5.752 -15.497 1.00 60.53 100 TRP A C 1
ATOM 826 O O . TRP A 1 100 ? 7.998 6.270 -14.382 1.00 60.53 100 TRP A O 1
ATOM 836 N N . HIS A 1 101 ? 7.874 6.494 -16.593 1.00 54.38 101 HIS A N 1
ATOM 837 C CA . HIS A 1 101 ? 8.165 7.925 -16.602 1.00 54.38 101 HIS A CA 1
ATOM 838 C C . HIS A 1 101 ? 6.957 8.726 -17.040 1.00 54.38 101 HIS A C 1
ATOM 840 O O . HIS A 1 101 ? 6.887 9.258 -18.148 1.00 54.38 101 HIS A O 1
ATOM 846 N N . SER A 1 102 ? 6.020 8.873 -16.119 1.00 57.75 102 SER A N 1
ATOM 847 C CA . SER A 1 102 ? 5.077 9.976 -16.198 1.00 57.75 102 SER A CA 1
ATOM 848 C C . SER A 1 102 ? 4.613 10.387 -14.811 1.00 57.75 102 SER A C 1
ATOM 850 O O . SER A 1 102 ? 3.421 10.452 -14.527 1.00 57.75 102 SER A O 1
ATOM 852 N N . VAL A 1 103 ? 5.584 10.688 -13.942 1.00 61.81 103 VAL A N 1
ATOM 853 C CA . VAL A 1 103 ? 5.313 11.524 -12.772 1.00 61.81 103 VAL A CA 1
ATOM 854 C C . VAL A 1 103 ? 4.857 12.890 -13.293 1.00 61.81 103 VAL A C 1
ATOM 856 O O . VAL A 1 103 ? 5.553 13.531 -14.082 1.00 61.81 103 VAL A O 1
ATOM 859 N N . ARG A 1 104 ? 3.660 13.317 -12.908 1.00 66.44 104 ARG A N 1
ATOM 860 C CA . ARG A 1 104 ? 3.056 14.602 -13.262 1.00 66.44 104 ARG A CA 1
ATOM 861 C C . ARG A 1 104 ? 2.552 15.280 -12.001 1.00 66.44 104 ARG A C 1
ATOM 863 O O . ARG A 1 104 ? 2.251 14.632 -11.008 1.00 66.44 104 ARG A O 1
ATOM 870 N N . GLN A 1 105 ? 2.441 16.597 -12.038 1.00 62.47 105 GLN A N 1
ATOM 871 C CA . GLN A 1 105 ? 1.735 17.315 -10.986 1.00 62.47 105 GLN A CA 1
ATOM 872 C C . GLN A 1 105 ? 0.227 17.167 -11.199 1.00 62.47 105 GLN A C 1
ATOM 874 O O . GLN A 1 105 ? -0.266 17.261 -12.327 1.00 62.47 105 GLN A O 1
ATOM 879 N N . ASN A 1 106 ? -0.502 16.923 -10.115 1.00 65.31 106 ASN A N 1
ATOM 880 C CA . ASN A 1 106 ? -1.947 17.055 -10.132 1.00 65.31 106 ASN A CA 1
ATOM 881 C C . ASN A 1 106 ? -2.285 18.545 -10.091 1.00 65.31 106 ASN A C 1
ATOM 883 O O . ASN A 1 106 ? -1.812 19.274 -9.227 1.00 65.31 106 ASN A O 1
ATOM 887 N N . HIS A 1 107 ? -3.087 19.000 -11.046 1.00 67.06 107 HIS A N 1
ATOM 888 C CA . HIS A 1 107 ? -3.471 20.408 -11.163 1.00 67.06 107 HIS A CA 1
ATOM 889 C C . HIS A 1 107 ? -4.979 20.626 -11.057 1.00 67.06 107 HIS A C 1
ATOM 891 O O . HIS A 1 107 ? -5.446 21.742 -11.264 1.00 67.06 107 HIS A O 1
ATOM 897 N N . GLN A 1 108 ? -5.759 19.565 -10.839 1.00 69.19 108 GLN A N 1
ATOM 898 C CA . GLN A 1 108 ? -7.199 19.617 -11.094 1.00 69.19 108 GLN A CA 1
ATOM 899 C C . GLN A 1 108 ? -8.049 19.167 -9.912 1.00 69.19 108 GLN A C 1
ATOM 901 O O . GLN A 1 108 ? -9.126 19.724 -9.724 1.00 69.19 108 GLN A O 1
ATOM 906 N N . ASN A 1 109 ? -7.593 18.201 -9.108 1.00 78.06 109 ASN A N 1
ATOM 907 C CA . ASN A 1 109 ? -8.449 17.559 -8.109 1.00 78.06 109 ASN A CA 1
ATOM 908 C C . ASN A 1 109 ? -7.754 17.376 -6.761 1.00 78.06 109 ASN A C 1
ATOM 910 O O . ASN A 1 109 ? -6.550 17.155 -6.689 1.00 78.06 109 ASN A O 1
ATOM 914 N N . THR A 1 110 ? -8.522 17.384 -5.675 1.00 87.56 110 THR A N 1
ATOM 915 C CA . THR A 1 110 ? -8.010 16.965 -4.365 1.00 87.56 110 THR A CA 1
ATOM 916 C C . THR A 1 110 ? -7.661 15.479 -4.362 1.00 87.56 110 THR A C 1
ATOM 918 O O . THR A 1 110 ? -8.360 14.664 -4.965 1.00 87.56 110 THR A O 1
ATOM 921 N N . THR A 1 111 ? -6.601 15.113 -3.644 1.00 87.94 111 THR A N 1
ATOM 922 C CA . THR A 1 111 ? -6.158 13.721 -3.498 1.00 87.94 111 THR A CA 1
ATOM 923 C C . THR A 1 111 ? -6.639 13.160 -2.167 1.00 87.94 111 THR A C 1
ATOM 925 O O . THR A 1 111 ? -6.362 13.734 -1.116 1.00 87.94 111 THR A O 1
ATOM 928 N N . HIS A 1 112 ? -7.332 12.024 -2.202 1.00 92.00 112 HIS A N 1
ATOM 929 C CA . HIS A 1 112 ? -7.767 11.310 -1.004 1.00 92.00 112 HIS A CA 1
ATOM 930 C C . HIS A 1 112 ? -6.751 10.217 -0.654 1.00 92.00 112 HIS A C 1
ATOM 932 O O . HIS A 1 112 ? -6.742 9.155 -1.270 1.00 92.00 112 HIS A O 1
ATOM 938 N N . ALA A 1 113 ? -5.891 10.473 0.330 1.00 92.69 113 ALA A N 1
ATOM 939 C CA . ALA A 1 113 ? -4.820 9.562 0.743 1.00 92.69 113 ALA A CA 1
ATOM 940 C C . ALA A 1 113 ? -5.252 8.696 1.939 1.00 92.69 113 ALA A C 1
ATOM 942 O O . ALA A 1 113 ? -4.625 8.713 2.999 1.00 92.69 113 ALA A O 1
ATOM 943 N N . TYR A 1 114 ? -6.369 7.975 1.790 1.00 95.69 114 TYR A N 1
ATOM 944 C CA . TYR A 1 114 ? -6.924 7.145 2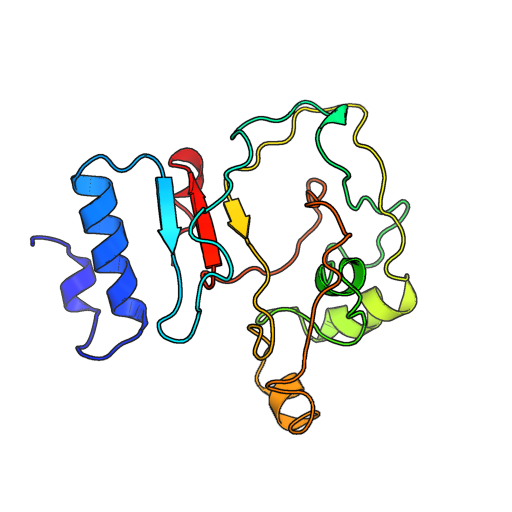.867 1.00 95.69 114 TYR A CA 1
ATOM 945 C C . TYR A 1 114 ? -6.109 5.882 3.151 1.00 95.69 114 TYR A C 1
ATOM 947 O O . TYR A 1 114 ? -6.192 5.345 4.252 1.00 95.69 114 TYR A O 1
ATOM 955 N N . ILE A 1 115 ? -5.333 5.420 2.173 1.00 95.44 115 ILE A N 1
ATOM 956 C CA . ILE A 1 115 ? -4.387 4.314 2.304 1.00 95.44 115 ILE A CA 1
ATOM 957 C C . ILE A 1 115 ? -3.019 4.877 1.942 1.00 95.44 115 ILE A C 1
ATOM 959 O O . ILE A 1 115 ? -2.863 5.484 0.882 1.00 95.44 115 ILE A O 1
ATOM 963 N N . GLN A 1 116 ? -2.050 4.710 2.834 1.00 94.88 116 GLN A N 1
ATOM 964 C CA . GLN A 1 116 ? -0.682 5.183 2.646 1.00 94.88 116 GLN A CA 1
ATOM 965 C C . GLN A 1 116 ? 0.248 4.020 2.948 1.00 94.88 116 GLN A C 1
ATOM 967 O O . GLN A 1 116 ? 0.375 3.608 4.100 1.00 94.88 116 GLN A O 1
ATOM 972 N N . GLN A 1 117 ? 0.862 3.473 1.905 1.00 93.69 117 GLN A N 1
ATOM 973 C CA . GLN A 1 117 ? 1.851 2.420 2.050 1.00 93.69 117 GLN A CA 1
ATOM 974 C C . GLN A 1 117 ? 3.250 3.032 2.023 1.00 93.69 117 GLN A C 1
ATOM 976 O O . GLN A 1 117 ? 3.612 3.749 1.089 1.00 93.69 117 GLN A O 1
ATOM 981 N N . TYR A 1 118 ? 4.033 2.715 3.043 1.00 92.31 118 TYR A N 1
ATOM 982 C CA . TYR A 1 118 ? 5.461 2.972 3.079 1.00 92.31 118 TYR A CA 1
ATOM 983 C C . TYR A 1 118 ? 6.221 1.800 2.460 1.00 92.31 118 TYR A C 1
ATOM 985 O O . TYR A 1 118 ? 5.776 0.653 2.482 1.00 92.31 118 TYR A O 1
ATOM 993 N N . LEU A 1 119 ? 7.400 2.086 1.916 1.00 91.88 119 LEU A N 1
ATOM 994 C CA . LEU A 1 119 ? 8.264 1.061 1.342 1.00 91.88 119 LEU A CA 1
ATOM 995 C C . LEU A 1 119 ? 9.083 0.370 2.436 1.00 91.88 119 LEU A C 1
ATOM 997 O O . LEU A 1 119 ? 9.410 0.969 3.461 1.00 91.88 119 LEU A O 1
ATOM 1001 N N . ALA A 1 120 ? 9.407 -0.899 2.208 1.00 92.25 120 ALA A N 1
ATOM 1002 C CA . ALA A 1 120 ? 10.243 -1.699 3.093 1.00 92.25 120 ALA A CA 1
ATOM 1003 C C . ALA A 1 120 ? 11.583 -1.983 2.406 1.00 92.25 120 ALA A C 1
ATOM 1005 O O . ALA A 1 120 ? 11.636 -2.691 1.401 1.00 92.25 120 ALA A O 1
ATOM 1006 N N . ASP A 1 121 ? 12.663 -1.413 2.938 1.00 93.19 121 ASP A N 1
ATOM 1007 C CA . ASP A 1 121 ? 14.016 -1.720 2.476 1.00 93.19 121 ASP A CA 1
ATOM 1008 C C . ASP A 1 121 ? 14.389 -3.180 2.805 1.00 93.19 121 ASP A C 1
ATOM 1010 O O . ASP A 1 121 ? 13.825 -3.831 3.683 1.00 93.19 121 ASP A O 1
ATOM 1014 N N . LEU A 1 122 ? 15.419 -3.666 2.118 1.00 93.12 122 LEU A N 1
ATOM 1015 C CA . LEU A 1 122 ? 16.048 -4.982 2.211 1.00 93.12 122 LEU A CA 1
ATOM 1016 C C . LEU A 1 122 ? 15.172 -6.119 1.677 1.00 93.12 122 LEU A C 1
ATOM 1018 O O . LEU A 1 122 ? 15.562 -6.748 0.689 1.00 93.12 122 LEU A O 1
ATOM 1022 N N . ASP A 1 123 ? 14.016 -6.365 2.285 1.00 91.25 123 ASP A N 1
ATOM 1023 C CA . ASP A 1 123 ? 13.098 -7.453 1.927 1.00 91.25 123 ASP A CA 1
ATOM 1024 C C . ASP A 1 123 ? 11.663 -6.932 1.710 1.00 91.25 123 ASP A C 1
ATOM 1026 O O . ASP A 1 123 ? 10.775 -7.179 2.526 1.00 91.25 123 ASP A O 1
ATOM 1030 N N . PRO A 1 124 ? 11.416 -6.167 0.627 1.00 91.94 124 PRO A N 1
ATOM 1031 C CA . PRO A 1 124 ? 10.071 -5.733 0.285 1.00 91.94 124 PRO A CA 1
ATOM 1032 C C . PRO A 1 124 ? 9.175 -6.909 -0.081 1.00 91.94 124 PRO A C 1
ATOM 1034 O O . PRO A 1 124 ? 9.618 -7.953 -0.580 1.00 91.94 124 PRO A O 1
ATOM 1037 N N . ASP A 1 125 ? 7.874 -6.696 0.068 1.00 90.94 125 ASP A N 1
ATOM 1038 C CA . ASP A 1 125 ? 6.897 -7.700 -0.301 1.00 90.94 125 ASP A CA 1
ATOM 1039 C C . ASP A 1 125 ? 6.745 -7.855 -1.826 1.00 90.94 125 ASP A C 1
ATOM 1041 O O . ASP A 1 125 ? 5.953 -7.189 -2.499 1.00 90.94 125 ASP A O 1
ATOM 1045 N N . VAL A 1 126 ? 7.515 -8.790 -2.360 1.00 91.94 126 VAL A N 1
ATOM 1046 C CA . VAL A 1 126 ? 7.521 -9.219 -3.759 1.00 91.94 126 VAL A CA 1
ATOM 1047 C C . VAL A 1 126 ? 7.006 -10.654 -3.871 1.00 91.94 126 VAL A C 1
ATOM 1049 O O . VAL A 1 126 ? 7.030 -11.422 -2.900 1.00 91.94 126 VAL A O 1
ATOM 1052 N N . ASP A 1 127 ? 6.529 -11.039 -5.055 1.00 89.94 127 ASP A N 1
ATOM 1053 C CA . ASP A 1 127 ? 5.975 -12.378 -5.254 1.00 89.94 127 ASP A CA 1
ATOM 1054 C C . ASP A 1 127 ? 7.033 -13.501 -5.257 1.00 89.94 127 ASP A C 1
ATOM 1056 O O . ASP A 1 127 ? 8.249 -13.288 -5.322 1.00 89.94 127 ASP A O 1
ATOM 1060 N N . ALA A 1 128 ? 6.550 -14.744 -5.179 1.00 89.00 128 ALA A N 1
ATOM 1061 C CA . ALA A 1 128 ? 7.402 -15.928 -5.140 1.00 89.00 128 ALA A CA 1
ATOM 1062 C C . ALA A 1 128 ? 8.215 -16.139 -6.430 1.00 89.00 128 ALA A C 1
ATOM 1064 O O . ALA A 1 128 ? 9.299 -16.719 -6.370 1.00 89.00 128 ALA A O 1
ATOM 1065 N N . ILE A 1 129 ? 7.720 -15.673 -7.583 1.00 89.62 129 ILE A N 1
ATOM 1066 C CA . ILE A 1 129 ? 8.411 -15.806 -8.871 1.00 89.62 129 ILE A CA 1
ATOM 1067 C C . ILE A 1 129 ? 9.644 -14.905 -8.869 1.00 89.62 129 ILE A C 1
ATOM 1069 O O . ILE A 1 129 ? 10.737 -15.370 -9.197 1.00 89.62 129 ILE A O 1
ATOM 1073 N N . TYR A 1 130 ? 9.503 -13.655 -8.422 1.00 90.38 130 TYR A N 1
ATOM 1074 C CA . TYR A 1 130 ? 10.630 -12.745 -8.264 1.00 90.38 130 TYR A CA 1
ATOM 1075 C C . TYR A 1 130 ? 11.655 -13.295 -7.265 1.00 90.38 130 TYR A C 1
ATOM 1077 O O . TYR A 1 130 ? 12.845 -13.331 -7.582 1.00 90.38 130 TYR A O 1
ATOM 1085 N N . ARG A 1 131 ? 11.211 -13.783 -6.093 1.00 91.56 131 ARG A N 1
ATOM 1086 C CA . ARG A 1 131 ? 12.104 -14.378 -5.074 1.00 91.56 131 ARG A CA 1
ATOM 1087 C C . ARG A 1 131 ? 12.891 -15.570 -5.620 1.00 91.56 131 ARG A C 1
ATOM 1089 O O . ARG A 1 131 ? 14.088 -15.676 -5.364 1.00 91.56 131 ARG A O 1
ATOM 1096 N N . LEU A 1 132 ? 12.236 -16.445 -6.385 1.00 92.00 132 LEU A N 1
ATOM 1097 C CA . LEU A 1 132 ? 12.867 -17.620 -6.987 1.00 92.00 132 LEU A CA 1
ATOM 1098 C C . LEU A 1 132 ? 13.870 -17.241 -8.085 1.00 92.00 132 LEU A C 1
ATOM 1100 O O . LEU A 1 132 ? 14.928 -17.859 -8.185 1.00 92.00 132 LEU A O 1
ATOM 1104 N N . ALA A 1 133 ? 13.545 -16.237 -8.902 1.00 90.00 133 ALA A N 1
ATOM 1105 C CA . ALA A 1 133 ? 14.399 -15.777 -9.994 1.00 90.00 133 ALA A CA 1
ATOM 1106 C C . ALA A 1 133 ? 15.595 -14.933 -9.513 1.00 90.00 133 ALA A C 1
ATOM 1108 O O . ALA A 1 133 ? 16.655 -14.962 -10.139 1.00 90.00 133 ALA A O 1
ATOM 1109 N N . HIS A 1 134 ? 15.452 -14.212 -8.395 1.00 89.69 134 HIS A N 1
ATOM 1110 C CA . HIS A 1 134 ? 16.448 -13.262 -7.886 1.00 89.69 134 HIS A CA 1
ATOM 1111 C C . HIS A 1 134 ? 16.827 -13.511 -6.413 1.00 89.69 134 HIS A C 1
ATOM 1113 O O . HIS A 1 134 ? 16.796 -12.582 -5.599 1.00 89.69 134 HIS A O 1
ATOM 1119 N N . PRO A 1 135 ? 17.254 -14.732 -6.036 1.00 88.94 135 PRO A N 1
ATOM 1120 C CA . PRO A 1 135 ? 17.497 -15.084 -4.635 1.00 88.94 135 PRO A CA 1
ATOM 1121 C C . PRO A 1 135 ? 18.619 -14.257 -3.989 1.00 88.94 135 PRO A C 1
ATOM 1123 O O . PRO A 1 135 ? 18.631 -14.071 -2.778 1.00 88.94 135 PRO A O 1
ATOM 1126 N N . LEU A 1 136 ? 19.557 -13.733 -4.787 1.00 90.44 136 LEU A N 1
ATOM 1127 C CA . LEU A 1 136 ? 20.674 -12.912 -4.304 1.00 90.44 136 LEU A CA 1
ATOM 1128 C C . LEU A 1 136 ? 20.307 -11.439 -4.075 1.00 90.44 136 LEU A C 1
ATOM 1130 O O . LEU A 1 136 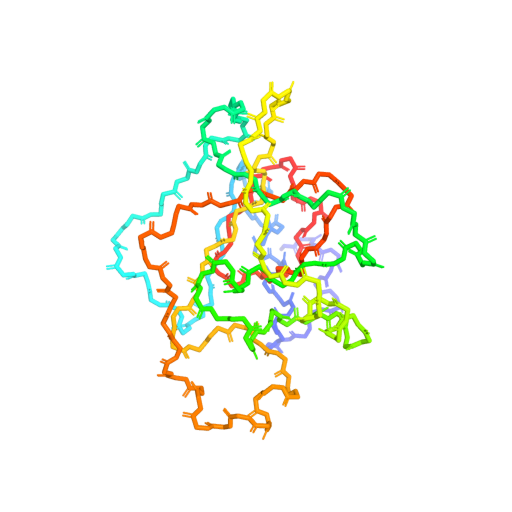? 21.114 -10.707 -3.498 1.00 90.44 136 LEU A O 1
ATOM 1134 N N . SER A 1 137 ? 19.145 -11.000 -4.564 1.00 87.56 137 SER A N 1
ATOM 1135 C CA . SER A 1 137 ? 18.674 -9.615 -4.441 1.00 87.56 137 SER A CA 1
ATOM 1136 C C . SER A 1 137 ? 17.886 -9.383 -3.151 1.00 87.56 137 SER A C 1
ATOM 1138 O O . SER A 1 137 ? 17.846 -8.259 -2.653 1.00 87.56 137 SER A O 1
ATOM 1140 N N . ILE A 1 138 ? 17.281 -10.435 -2.596 1.00 87.75 138 ILE A N 1
ATOM 1141 C CA . ILE A 1 138 ? 16.545 -10.374 -1.330 1.00 87.75 138 ILE A CA 1
ATOM 1142 C C . ILE A 1 138 ? 17.500 -9.998 -0.187 1.00 87.75 138 ILE A C 1
ATOM 1144 O O . ILE A 1 138 ? 18.640 -10.462 -0.130 1.00 87.75 138 ILE A O 1
ATOM 1148 N N . GLY A 1 139 ? 17.052 -9.110 0.700 1.00 89.88 139 GLY A N 1
ATOM 1149 C CA . GLY A 1 139 ? 17.852 -8.546 1.790 1.00 89.88 139 GLY A CA 1
ATOM 1150 C C . GLY A 1 139 ? 18.802 -7.418 1.366 1.00 89.88 139 GLY A C 1
ATOM 1151 O O . GLY A 1 139 ? 19.643 -6.999 2.161 1.00 89.88 139 GLY A O 1
ATOM 1152 N N . ARG A 1 140 ? 18.733 -6.943 0.113 1.00 93.19 140 ARG A N 1
ATOM 1153 C CA . ARG A 1 140 ? 19.664 -5.934 -0.438 1.00 93.19 140 ARG A CA 1
ATOM 1154 C C . ARG A 1 140 ? 18.988 -4.781 -1.171 1.00 93.19 140 ARG A C 1
ATOM 1156 O O . ARG A 1 140 ? 19.679 -3.853 -1.589 1.00 93.19 140 ARG A O 1
ATOM 1163 N N . ILE A 1 141 ? 17.672 -4.839 -1.346 1.00 93.31 141 ILE A N 1
ATOM 1164 C CA . ILE A 1 141 ? 16.912 -3.801 -2.043 1.00 93.31 141 ILE A CA 1
ATOM 1165 C C . ILE A 1 141 ? 16.913 -2.536 -1.182 1.00 93.31 141 ILE A C 1
ATOM 1167 O O . ILE A 1 141 ? 16.770 -2.615 0.031 1.00 93.31 141 ILE A O 1
ATOM 1171 N N . LYS A 1 142 ? 17.130 -1.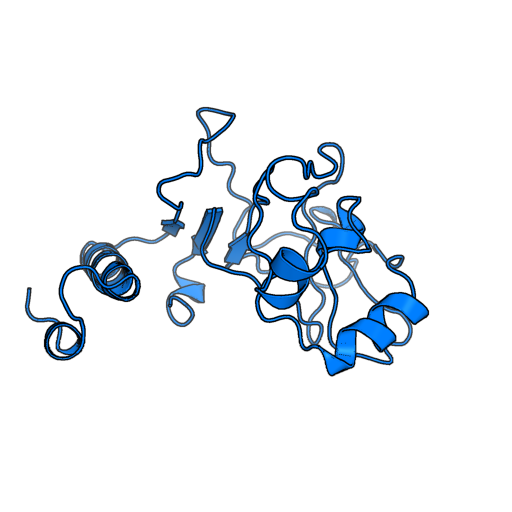370 -1.784 1.00 94.88 142 LYS A N 1
ATOM 1172 C CA . LYS A 1 142 ? 17.064 -0.078 -1.090 1.00 94.88 142 LYS A CA 1
ATOM 1173 C C . LYS A 1 142 ? 16.395 0.933 -1.992 1.00 94.88 142 LYS A C 1
ATOM 1175 O O . LYS A 1 142 ? 16.934 1.208 -3.065 1.00 94.88 142 LYS A O 1
ATOM 1180 N N . PHE A 1 143 ? 15.231 1.420 -1.596 1.00 93.00 143 PHE A N 1
ATOM 1181 C CA . PHE A 1 143 ? 14.472 2.373 -2.396 1.00 93.00 143 PHE A CA 1
ATOM 1182 C C . PHE A 1 143 ? 15.115 3.762 -2.367 1.00 93.00 143 PHE A C 1
ATOM 1184 O O . PHE A 1 143 ? 15.844 4.105 -1.434 1.00 93.00 143 PHE A O 1
ATOM 1191 N N . ASP A 1 144 ? 14.867 4.547 -3.416 1.00 91.88 144 ASP A N 1
ATOM 1192 C CA . ASP A 1 144 ? 15.290 5.945 -3.462 1.00 91.88 144 ASP A CA 1
ATOM 1193 C C . ASP A 1 144 ? 14.579 6.743 -2.360 1.00 91.88 144 ASP A C 1
ATOM 1195 O O . ASP A 1 144 ? 13.350 6.793 -2.299 1.00 91.88 144 ASP A O 1
ATOM 1199 N N . ARG A 1 145 ? 15.374 7.347 -1.476 1.00 89.06 145 ARG A N 1
ATOM 1200 C CA . ARG A 1 145 ? 14.906 8.078 -0.292 1.00 89.06 145 ARG A CA 1
ATOM 1201 C C . ARG A 1 145 ? 14.602 9.537 -0.574 1.00 89.06 145 ARG A C 1
ATOM 1203 O O . ARG A 1 145 ? 13.869 10.155 0.192 1.00 89.06 145 ARG A O 1
ATOM 1210 N N . ASP A 1 146 ? 15.163 10.070 -1.653 1.00 89.62 146 ASP A N 1
ATOM 1211 C CA . ASP A 1 146 ? 14.914 11.442 -2.078 1.00 89.62 146 ASP A CA 1
ATOM 1212 C C . ASP A 1 146 ? 13.614 11.536 -2.893 1.00 89.62 146 ASP A C 1
ATOM 1214 O O . ASP A 1 146 ? 13.099 12.631 -3.136 1.00 89.62 146 ASP A O 1
ATOM 1218 N N . GLN A 1 147 ? 13.045 10.389 -3.282 1.00 87.31 147 GLN A N 1
ATOM 1219 C CA . GLN A 1 147 ? 11.772 10.316 -3.981 1.00 87.31 147 GLN A CA 1
ATOM 1220 C C . GLN A 1 147 ? 10.609 10.689 -3.036 1.00 87.31 147 GLN A C 1
ATOM 1222 O O . GLN A 1 147 ? 10.344 9.973 -2.065 1.00 87.31 147 GLN A O 1
ATOM 1227 N N . PRO A 1 148 ? 9.857 11.775 -3.311 1.00 87.69 148 PRO A N 1
ATOM 1228 C CA . PRO A 1 148 ? 8.696 12.139 -2.504 1.00 87.69 148 PRO A CA 1
ATOM 1229 C C . PRO A 1 148 ? 7.576 11.093 -2.615 1.00 87.69 148 PRO A C 1
ATOM 1231 O O . PRO A 1 148 ? 7.511 10.374 -3.620 1.00 87.69 148 PRO A O 1
ATOM 1234 N N . PRO A 1 149 ? 6.635 11.058 -1.647 1.00 89.88 149 PRO A N 1
ATOM 1235 C CA . PRO A 1 149 ? 5.433 10.244 -1.768 1.00 89.88 149 PRO A CA 1
ATOM 1236 C C . PRO A 1 149 ? 4.685 10.554 -3.066 1.00 89.88 149 PRO A C 1
ATOM 1238 O O . PRO A 1 149 ? 4.645 11.698 -3.523 1.00 89.88 149 PRO A O 1
ATOM 1241 N N . ILE A 1 150 ? 4.079 9.524 -3.645 1.00 88.94 150 ILE A N 1
ATOM 1242 C CA . ILE A 1 150 ? 3.415 9.602 -4.942 1.00 88.94 150 ILE A CA 1
ATOM 1243 C C . ILE A 1 150 ? 1.980 9.112 -4.787 1.00 88.94 150 ILE A C 1
ATOM 1245 O O . ILE A 1 150 ? 1.742 8.046 -4.222 1.00 88.94 150 ILE A O 1
ATOM 1249 N N . ALA A 1 151 ? 1.028 9.871 -5.322 1.00 89.88 151 ALA A N 1
ATOM 1250 C CA . ALA A 1 151 ? -0.346 9.410 -5.465 1.00 89.88 151 ALA A CA 1
ATOM 1251 C C . ALA A 1 151 ? -0.572 8.731 -6.825 1.00 89.88 151 ALA A C 1
ATOM 1253 O O . ALA A 1 151 ? 0.025 9.097 -7.841 1.00 89.88 151 ALA A O 1
ATOM 1254 N N . ILE A 1 152 ? -1.464 7.745 -6.846 1.00 85.88 152 ILE A N 1
ATOM 1255 C CA . ILE A 1 152 ? -1.871 7.063 -8.075 1.00 85.88 152 ILE A CA 1
ATOM 1256 C C . ILE A 1 152 ? -3.126 7.748 -8.626 1.00 85.88 152 ILE A C 1
ATOM 1258 O O . ILE A 1 152 ? -4.077 8.006 -7.885 1.00 85.88 152 ILE A O 1
ATOM 1262 N N . GLU A 1 153 ? -3.119 8.051 -9.924 1.00 79.94 153 GLU A N 1
ATOM 1263 C CA . GLU A 1 153 ? -4.265 8.631 -10.628 1.00 79.94 153 GLU A CA 1
ATOM 1264 C C . GLU A 1 153 ? -5.493 7.693 -10.595 1.00 79.94 153 GLU A C 1
ATOM 1266 O O . GLU A 1 153 ? -5.332 6.471 -10.680 1.00 79.94 153 GLU A O 1
ATOM 1271 N N . PRO A 1 154 ? -6.737 8.211 -10.503 1.00 82.25 154 PRO A N 1
ATOM 1272 C CA . PRO A 1 154 ? -7.935 7.398 -10.662 1.00 82.25 154 PRO A CA 1
ATOM 1273 C C . PRO A 1 154 ? -7.878 6.514 -11.910 1.00 82.25 154 PRO A C 1
ATOM 1275 O O . PRO A 1 154 ? -7.401 6.933 -12.960 1.00 82.25 154 PRO A O 1
ATOM 1278 N N . PHE A 1 155 ? -8.405 5.293 -11.793 1.00 83.31 155 PHE A N 1
ATOM 1279 C CA . PHE A 1 155 ? -8.364 4.257 -12.838 1.00 83.31 155 PHE A CA 1
ATOM 1280 C C . PHE A 1 155 ? -6.966 3.713 -13.173 1.00 83.31 155 PHE A C 1
ATOM 1282 O O . PHE A 1 155 ? -6.833 2.933 -14.112 1.00 83.31 155 PHE A O 1
ATOM 1289 N N . THR A 1 156 ? -5.954 4.055 -12.374 1.00 84.25 156 THR A N 1
ATOM 1290 C CA . THR A 1 156 ? -4.641 3.407 -12.380 1.00 84.25 156 THR A CA 1
ATOM 1291 C C . THR A 1 156 ? -4.483 2.552 -11.119 1.00 84.25 156 THR A C 1
ATOM 1293 O O . THR A 1 156 ? -4.942 2.930 -10.041 1.00 84.25 156 THR A O 1
ATOM 1296 N N . TYR A 1 157 ? -3.842 1.389 -11.237 1.00 87.56 157 TYR A N 1
ATOM 1297 C CA . TYR A 1 157 ? -3.767 0.396 -10.166 1.00 87.56 157 TYR A CA 1
ATOM 1298 C C . TYR A 1 157 ? -2.328 -0.052 -9.904 1.00 87.56 157 TYR A C 1
ATOM 1300 O O . TYR A 1 157 ? -1.628 -0.497 -10.807 1.00 87.56 157 TYR A O 1
ATOM 1308 N N . SER A 1 158 ? -1.913 -0.021 -8.640 1.00 89.75 158 SER A N 1
ATOM 1309 C CA . SER A 1 158 ? -0.769 -0.789 -8.145 1.00 89.75 158 SER A CA 1
ATOM 1310 C C . SER A 1 158 ? -1.270 -1.673 -7.012 1.00 89.75 158 SER A C 1
ATOM 1312 O O . SER A 1 158 ? -1.999 -1.176 -6.149 1.00 89.75 158 SER A O 1
ATOM 1314 N N . PRO A 1 159 ? -0.882 -2.954 -6.963 1.00 92.00 159 PRO A N 1
ATOM 1315 C CA . PRO A 1 159 ? -0.984 -3.716 -5.735 1.00 92.00 159 PRO A CA 1
ATOM 1316 C C . PRO A 1 159 ? -0.243 -2.983 -4.617 1.00 92.00 159 PRO A C 1
ATOM 1318 O O . PRO A 1 159 ? 0.813 -2.384 -4.838 1.00 92.00 159 PRO A O 1
ATOM 1321 N N . TYR A 1 160 ? -0.816 -3.067 -3.429 1.00 92.31 160 TYR A N 1
ATOM 1322 C CA . TYR A 1 160 ? -0.182 -2.739 -2.167 1.00 92.31 160 TYR A CA 1
ATOM 1323 C C . TYR A 1 160 ? -0.413 -3.931 -1.238 1.00 92.31 160 TYR A C 1
ATOM 1325 O O . TYR A 1 160 ? -1.277 -4.771 -1.502 1.00 92.31 160 TYR A O 1
ATOM 1333 N N . ASN A 1 161 ? 0.362 -4.016 -0.171 1.00 89.88 161 ASN A N 1
ATOM 1334 C CA . ASN A 1 161 ? 0.193 -5.009 0.883 1.00 89.88 161 ASN A CA 1
ATOM 1335 C C . ASN A 1 161 ? -0.041 -4.264 2.199 1.00 89.88 161 ASN A C 1
ATOM 1337 O O . ASN A 1 161 ? -0.066 -3.038 2.229 1.00 89.88 161 ASN A O 1
ATOM 1341 N N . THR A 1 162 ? -0.200 -4.991 3.293 1.00 88.44 162 THR A N 1
ATOM 1342 C CA . THR A 1 162 ? -0.396 -4.368 4.600 1.00 88.44 162 THR A CA 1
ATOM 1343 C C . THR A 1 162 ? 0.897 -4.175 5.400 1.00 88.44 162 THR A C 1
ATOM 1345 O O . THR A 1 162 ? 0.864 -3.561 6.465 1.00 88.44 162 THR A O 1
ATOM 1348 N N . GLN A 1 163 ? 2.036 -4.653 4.888 1.00 85.88 163 GLN A N 1
ATOM 1349 C CA . GLN A 1 163 ? 3.359 -4.373 5.432 1.00 85.88 163 GLN A CA 1
ATOM 1350 C C . GLN A 1 163 ? 3.587 -2.860 5.357 1.00 85.88 163 GLN A C 1
ATOM 1352 O O . GLN A 1 163 ? 3.562 -2.263 4.278 1.00 85.88 163 GLN A O 1
ATOM 1357 N N . ASN A 1 164 ? 3.770 -2.232 6.518 1.00 91.12 164 ASN A N 1
ATOM 1358 C CA . ASN A 1 164 ? 4.072 -0.808 6.646 1.00 91.12 164 ASN A CA 1
ATOM 1359 C C . ASN A 1 164 ? 2.996 0.106 6.020 1.00 91.12 164 ASN A C 1
ATOM 1361 O O . ASN A 1 164 ? 3.284 0.988 5.209 1.00 91.12 164 ASN A O 1
ATOM 1365 N N . THR A 1 165 ? 1.727 -0.130 6.365 1.00 94.44 165 THR A N 1
ATOM 1366 C CA . THR A 1 165 ? 0.583 0.578 5.770 1.00 94.44 165 THR A CA 1
ATOM 1367 C C . THR A 1 165 ? -0.269 1.285 6.812 1.00 94.44 165 THR A C 1
ATOM 1369 O O . THR A 1 165 ? -0.696 0.708 7.811 1.00 94.44 165 THR A O 1
ATOM 1372 N N . VAL A 1 166 ? -0.561 2.555 6.543 1.00 95.69 166 VAL A N 1
ATOM 1373 C CA . VAL A 1 166 ? -1.540 3.363 7.266 1.00 95.69 166 VAL A CA 1
ATOM 1374 C C . VAL A 1 166 ? -2.866 3.307 6.521 1.00 95.69 166 VAL A C 1
ATOM 1376 O O . VAL A 1 166 ? -2.934 3.581 5.324 1.00 95.69 166 VAL A O 1
ATOM 1379 N N . THR A 1 167 ? -3.938 3.032 7.253 1.00 97.12 167 THR A N 1
ATOM 1380 C CA . THR A 1 167 ? -5.310 3.093 6.754 1.00 97.12 167 THR A CA 1
ATOM 1381 C C . THR A 1 167 ? -6.119 4.055 7.618 1.00 97.12 167 THR A C 1
ATOM 1383 O O . THR A 1 167 ? -6.153 3.920 8.841 1.00 97.12 167 THR A O 1
ATOM 1386 N N . TYR A 1 168 ? -6.780 5.026 6.995 1.00 97.94 168 TYR A N 1
ATOM 1387 C CA . TYR A 1 168 ? -7.770 5.894 7.635 1.0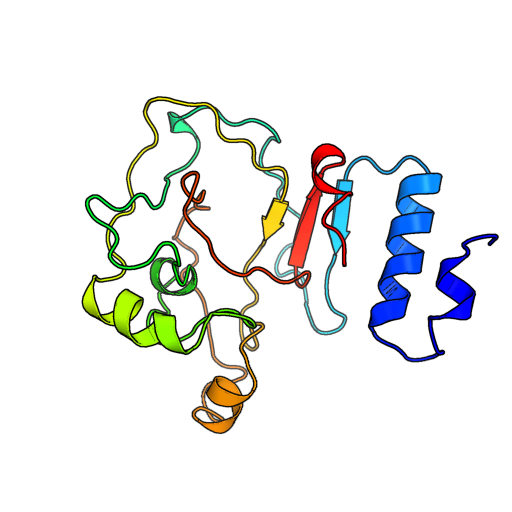0 97.94 168 TYR A CA 1
ATOM 1388 C C . TYR A 1 168 ? -9.140 5.214 7.691 1.00 97.94 168 TYR A C 1
ATOM 1390 O O . TYR A 1 168 ? -9.444 4.344 6.875 1.00 97.94 168 TYR A O 1
ATOM 1398 N N . TYR A 1 169 ? -9.987 5.651 8.624 1.00 97.75 169 TYR A N 1
ATOM 1399 C CA . TYR A 1 169 ? -11.341 5.131 8.832 1.00 97.75 169 TYR A CA 1
ATOM 1400 C C . TYR A 1 169 ? -12.148 4.978 7.532 1.00 97.75 169 TYR A C 1
ATOM 1402 O O . TYR A 1 169 ? -12.793 3.950 7.323 1.00 97.75 169 TYR A O 1
ATOM 1410 N N . GLU A 1 170 ? -12.068 5.959 6.626 1.00 97.69 170 GLU A N 1
ATOM 1411 C CA . GLU A 1 170 ? -12.758 5.948 5.331 1.00 97.69 170 GLU A CA 1
ATOM 1412 C C . GLU A 1 170 ? -12.386 4.745 4.436 1.00 97.69 170 GLU A C 1
ATOM 1414 O O . GLU A 1 170 ? -13.158 4.376 3.550 1.00 97.69 170 GLU A O 1
ATOM 1419 N N . ALA A 1 171 ? -11.237 4.106 4.677 1.00 96.94 171 ALA A N 1
ATOM 1420 C CA . ALA A 1 171 ? -10.736 2.948 3.939 1.00 96.94 171 ALA A CA 1
ATOM 1421 C C . ALA A 1 171 ? -10.742 1.632 4.739 1.00 96.94 171 ALA A C 1
ATOM 1423 O O . ALA A 1 171 ? -10.300 0.609 4.223 1.00 96.94 171 ALA A O 1
ATOM 1424 N N . PHE A 1 172 ? -11.293 1.593 5.960 1.00 97.12 172 PHE A N 1
ATOM 1425 C CA . PHE A 1 172 ? -11.335 0.359 6.767 1.00 97.12 172 PHE A CA 1
ATOM 1426 C C . PHE A 1 172 ? -12.099 -0.799 6.115 1.00 97.12 172 PHE A C 1
ATOM 1428 O O . PHE A 1 172 ? -11.873 -1.957 6.461 1.00 97.12 172 PHE A O 1
ATOM 1435 N N . TRP A 1 173 ? -12.976 -0.509 5.152 1.00 94.00 173 TRP A N 1
ATOM 1436 C CA . TRP A 1 173 ? -13.655 -1.531 4.354 1.00 94.00 173 TRP A CA 1
ATOM 1437 C C . TRP A 1 173 ? -12.689 -2.382 3.510 1.00 94.00 173 TRP A C 1
ATOM 1439 O O . TRP A 1 173 ? -13.069 -3.471 3.089 1.00 94.00 173 TRP A O 1
ATOM 1449 N N . GLY A 1 174 ? -11.468 -1.893 3.269 1.00 91.50 174 GLY A N 1
ATOM 1450 C CA . GLY A 1 174 ? -10.426 -2.551 2.483 1.00 91.50 174 GLY A CA 1
ATOM 1451 C C . GLY A 1 174 ? -9.298 -3.178 3.308 1.00 91.50 174 GLY A C 1
ATOM 1452 O O . GLY A 1 174 ? -8.252 -3.463 2.737 1.00 91.50 174 GLY A O 1
ATOM 1453 N N . LEU A 1 175 ? -9.459 -3.361 4.623 1.00 93.25 175 LEU A N 1
ATOM 1454 C CA . LEU A 1 175 ? -8.494 -4.100 5.454 1.00 93.25 175 LEU A CA 1
ATOM 1455 C C . LEU A 1 175 ? -8.594 -5.614 5.194 1.00 93.25 175 LEU A C 1
ATOM 1457 O O . LEU A 1 175 ? -9.703 -6.132 5.027 1.00 93.25 175 LEU A O 1
ATOM 1461 N N . TYR A 1 176 ? -7.456 -6.320 5.182 1.00 85.06 176 TYR A N 1
ATOM 1462 C CA . TYR A 1 176 ? -7.373 -7.763 4.904 1.00 85.06 176 TYR A CA 1
ATOM 1463 C C . TYR A 1 176 ? -6.188 -8.446 5.592 1.00 85.06 176 TYR A C 1
ATOM 1465 O O . TYR A 1 176 ? -5.145 -7.785 5.786 1.00 85.06 176 TYR A O 1
#

Foldseek 3Di:
DPDPCVVVDDPPDPVCCVVVLVVCVVVPNQKDADADPPDDDPDPDDDDDPQKADQQPAWAQDDPDAPDLEEFCLVLFVCLPFGAAPGDPVCNVRRSVSDNDRGGGRDDDIDRPQKDADAGPQAGHGDPVCCVVCVVSHRPGDTRPVRDDYHYDPSHDGDDDSHRMMGGPVCSVPDD

Secondary structure (DSSP, 8-state):
---GGGGG--TT-GGGHHHHHHHHHHTT-SEEEE--TT---SSS------SEE-GGGSEEE--SS-S-SB--GGGGGT-TT---TT--HHHHHHHHHH-S--EEE--SS-EE-SEEEPP-SBS----HHHHHH-TTTTT-B---SSSPP-EEPTT-B----STTEEEEGGGGGG--

InterPro domains:
  IPR005049 STELLO-like [PTHR31362] (2-175)

Radius of gyration: 17.41 Å; chains: 1; bounding box: 39×42×45 Å

Sequence (176 aa):
LDFRILRYLPYGSYARKNLGYLLAIQCGAQIIFESDDDNLLETNDIYLLPKVLQPEQLPWIAFHRQRSPFINIYGSFGHPNIWPRGFPIDEIRNVTEDGWHSVRQNHQNTTHAYIQQYLADLDPDVDAIYRLAHPLSIGRIKFDRDQPPIAIEPFTYSPYNTQNTVTYYEAFWGLY

pLDDT: mean 86.16, std 10.42, range [51.25, 98.12]